Protein AF-A0A2V8UNM6-F1 (afdb_monomer_lite)

Structure (mmCIF, N/CA/C/O backbone):
data_AF-A0A2V8UNM6-F1
#
_entry.id   AF-A0A2V8UNM6-F1
#
loop_
_atom_site.group_PDB
_atom_site.id
_atom_site.type_symbol
_atom_site.label_atom_id
_atom_site.label_alt_id
_atom_site.label_comp_id
_atom_site.label_asym_id
_atom_site.label_entity_id
_atom_site.label_seq_id
_atom_site.pdbx_PDB_ins_code
_atom_site.Cartn_x
_atom_site.Cartn_y
_atom_site.Cartn_z
_atom_site.occupancy
_atom_site.B_iso_or_equiv
_atom_site.auth_seq_id
_atom_site.auth_comp_id
_atom_site.auth_asym_id
_atom_site.auth_atom_id
_atom_site.pdbx_PDB_model_num
ATOM 1 N N . MET A 1 1 ? -14.175 -7.092 8.333 1.00 92.44 1 MET A N 1
ATOM 2 C CA . MET A 1 1 ? -12.843 -6.720 7.833 1.00 92.44 1 MET A CA 1
ATOM 3 C C . MET A 1 1 ? -12.732 -7.105 6.368 1.00 92.44 1 MET A C 1
ATOM 5 O O . MET A 1 1 ? -13.132 -8.215 6.031 1.00 92.44 1 MET A O 1
ATOM 9 N N . LYS A 1 2 ? -12.207 -6.226 5.515 1.00 97.69 2 LYS A N 1
ATOM 10 C CA . LYS A 1 2 ? -12.010 -6.450 4.083 1.00 97.69 2 LYS A CA 1
ATOM 11 C C . LYS A 1 2 ? -10.547 -6.229 3.708 1.00 97.69 2 LYS A C 1
ATOM 13 O O . LYS A 1 2 ? -10.008 -5.141 3.905 1.00 97.69 2 LYS A O 1
ATOM 18 N N . LEU A 1 3 ? -9.932 -7.276 3.166 1.00 97.94 3 LEU A N 1
ATOM 19 C CA . LEU A 1 3 ? -8.577 -7.250 2.628 1.00 97.94 3 LEU A CA 1
ATOM 20 C C . LEU A 1 3 ? -8.666 -7.158 1.106 1.00 97.94 3 LEU A C 1
ATOM 22 O O . LEU A 1 3 ? -9.348 -7.968 0.479 1.00 97.94 3 LEU A O 1
ATOM 26 N N . LEU A 1 4 ? -7.968 -6.195 0.519 1.00 98.38 4 LEU A N 1
ATOM 27 C CA . LEU A 1 4 ? -7.794 -6.086 -0.923 1.00 98.38 4 LEU A CA 1
ATOM 28 C C . LEU A 1 4 ? -6.322 -6.33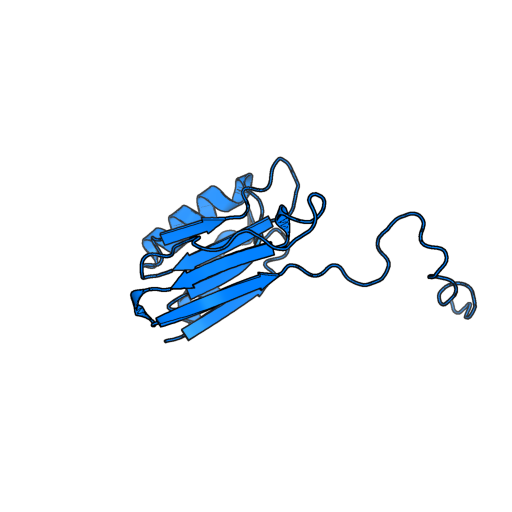9 -1.257 1.00 98.38 4 LEU A C 1
ATOM 30 O O . LEU A 1 4 ? -5.428 -5.876 -0.553 1.00 98.38 4 LEU A O 1
ATOM 34 N N . ALA A 1 5 ? -6.061 -7.067 -2.336 1.00 97.75 5 ALA A N 1
ATOM 35 C CA . ALA A 1 5 ? -4.721 -7.251 -2.874 1.00 97.75 5 ALA A CA 1
ATOM 36 C C . ALA A 1 5 ? -4.747 -6.933 -4.367 1.00 97.75 5 ALA A C 1
ATOM 38 O O . ALA A 1 5 ? -5.581 -7.471 -5.095 1.00 97.75 5 ALA A O 1
ATOM 39 N N . TRP A 1 6 ? -3.858 -6.053 -4.828 1.00 97.00 6 TRP A N 1
ATOM 40 C CA . TRP A 1 6 ? -3.856 -5.620 -6.221 1.00 97.00 6 TRP A CA 1
ATOM 41 C C . TRP A 1 6 ? -2.450 -5.366 -6.758 1.00 97.00 6 TRP A C 1
ATOM 43 O O . TRP A 1 6 ? -1.707 -4.514 -6.274 1.00 97.00 6 TRP A O 1
ATOM 53 N N . ASN A 1 7 ? -2.101 -6.064 -7.835 1.00 95.38 7 ASN A N 1
ATOM 54 C CA . ASN A 1 7 ? -0.990 -5.663 -8.682 1.00 95.38 7 ASN A CA 1
ATOM 55 C C . ASN A 1 7 ? -1.391 -4.460 -9.547 1.00 95.38 7 ASN A C 1
ATOM 57 O O . ASN A 1 7 ? -2.164 -4.595 -10.496 1.00 95.38 7 ASN A O 1
ATOM 61 N N . ILE A 1 8 ? -0.833 -3.289 -9.240 1.00 92.56 8 ILE A N 1
ATOM 62 C CA . ILE A 1 8 ? -1.191 -2.040 -9.921 1.00 92.56 8 ILE A CA 1
ATOM 63 C C . ILE A 1 8 ? -0.386 -1.797 -11.208 1.00 92.56 8 ILE A C 1
ATOM 65 O O . ILE A 1 8 ? -0.620 -0.789 -11.877 1.00 92.56 8 ILE A O 1
ATOM 69 N N . GLN A 1 9 ? 0.536 -2.694 -11.583 1.00 88.44 9 GLN A N 1
ATOM 70 C CA . GLN A 1 9 ? 1.392 -2.595 -12.777 1.00 88.44 9 GLN A CA 1
ATOM 71 C C . GLN A 1 9 ? 2.093 -1.227 -12.876 1.00 88.44 9 GLN A C 1
ATOM 73 O O . GLN A 1 9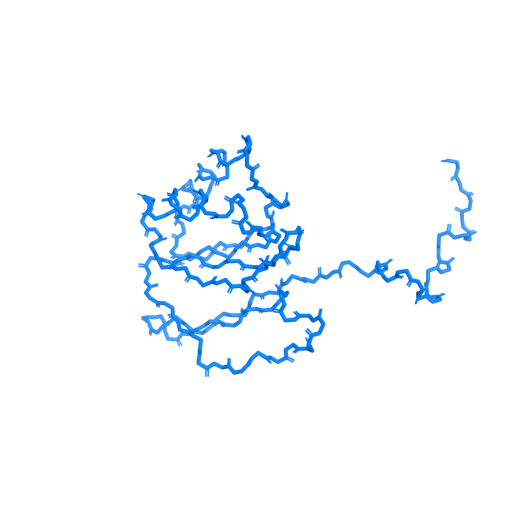 ? 1.842 -0.451 -13.801 1.00 88.44 9 GLN A O 1
ATOM 78 N N . HIS A 1 10 ? 2.891 -0.880 -11.855 1.00 82.12 10 HIS A N 1
ATOM 79 C CA . HIS A 1 10 ? 3.577 0.424 -11.707 1.00 82.12 10 HIS A CA 1
ATOM 80 C C . HIS A 1 10 ? 2.642 1.628 -11.587 1.00 82.12 10 HIS A C 1
ATOM 82 O O . HIS A 1 10 ? 3.092 2.757 -11.775 1.00 82.12 10 HIS A O 1
ATOM 88 N N . GLY A 1 11 ? 1.363 1.369 -11.298 1.00 66.44 11 GLY A N 1
ATOM 89 C CA . GLY A 1 11 ? 0.210 2.262 -11.385 1.00 66.44 11 GLY A CA 1
ATOM 90 C C . GLY A 1 11 ? 0.398 3.659 -10.803 1.00 66.44 11 GLY A C 1
ATOM 91 O O . GLY A 1 11 ? -0.023 3.958 -9.693 1.00 66.44 11 GLY A O 1
ATOM 92 N N . GLY A 1 12 ? 0.983 4.531 -11.613 1.00 69.75 12 GLY A N 1
ATOM 93 C CA . GLY A 1 12 ? 1.368 5.885 -11.267 1.00 69.75 12 GLY A CA 1
ATOM 94 C C . GLY A 1 12 ? 1.097 6.863 -12.402 1.00 69.75 12 GLY A C 1
ATOM 95 O O . GLY A 1 12 ? 0.850 6.459 -13.538 1.00 69.75 12 GLY A O 1
ATOM 96 N N . GLY A 1 13 ? 1.138 8.162 -12.105 1.00 80.00 13 GLY A N 1
ATOM 97 C CA . GLY A 1 13 ? 0.853 9.202 -13.096 1.00 80.00 13 GLY A CA 1
ATOM 98 C C . GLY A 1 13 ? -0.623 9.211 -13.499 1.00 80.00 13 GLY A C 1
ATOM 99 O O . GLY A 1 13 ? -1.494 9.252 -12.635 1.00 80.00 13 GLY A O 1
ATOM 100 N N . ALA A 1 14 ? -0.915 9.138 -14.802 1.00 87.31 14 ALA A N 1
ATOM 101 C CA . ALA A 1 14 ? -2.270 9.313 -15.345 1.00 87.31 14 ALA A CA 1
ATOM 102 C C . ALA A 1 14 ? -3.308 8.293 -14.833 1.00 87.31 14 ALA A C 1
ATOM 104 O O . ALA A 1 14 ? -4.500 8.580 -14.825 1.00 87.31 14 ALA A O 1
ATOM 105 N N . ARG A 1 15 ? -2.873 7.105 -14.388 1.00 90.44 15 ARG A N 1
ATOM 106 C CA . ARG A 1 15 ? -3.762 6.060 -13.849 1.00 90.44 15 ARG A CA 1
ATOM 107 C C . ARG A 1 15 ? -4.106 6.240 -12.370 1.00 90.44 15 ARG A C 1
ATOM 109 O O . ARG A 1 15 ? -4.977 5.525 -11.881 1.00 90.44 15 ARG A O 1
ATOM 116 N N . LEU A 1 16 ? -3.429 7.146 -11.662 1.00 92.00 16 LEU A N 1
ATOM 117 C CA . LEU A 1 16 ? -3.587 7.309 -10.218 1.00 92.00 16 LEU A CA 1
ATOM 118 C C . LEU A 1 16 ? -5.044 7.576 -9.793 1.00 92.00 16 LEU A C 1
ATOM 120 O O . LEU A 1 16 ? -5.500 6.859 -8.904 1.00 92.00 16 LEU A O 1
ATOM 124 N N . PRO A 1 17 ? -5.799 8.509 -10.415 1.00 93.69 17 PRO A N 1
ATOM 125 C CA . PRO A 1 17 ? -7.179 8.777 -10.004 1.00 93.69 17 PRO A CA 1
ATOM 126 C C . PRO A 1 17 ? -8.058 7.525 -10.063 1.00 93.69 17 PRO A C 1
ATOM 128 O O . PRO A 1 17 ? -8.694 7.176 -9.075 1.00 93.69 17 PRO A O 1
ATOM 131 N N . ARG A 1 18 ? -7.981 6.774 -11.170 1.00 94.19 18 ARG A N 1
ATOM 132 C CA . ARG A 1 18 ? -8.725 5.521 -11.336 1.00 94.19 18 ARG A CA 1
ATOM 133 C C . ARG A 1 18 ? -8.331 4.475 -10.295 1.00 94.19 18 ARG A C 1
ATOM 135 O O . ARG A 1 18 ? -9.194 3.799 -9.762 1.00 94.19 18 ARG A O 1
ATOM 142 N N . ILE A 1 19 ? -7.041 4.320 -9.995 1.00 95.00 19 ILE A N 1
ATOM 143 C CA . ILE A 1 19 ? -6.594 3.360 -8.970 1.00 95.00 19 ILE A CA 1
ATOM 144 C C . ILE A 1 19 ? -7.201 3.707 -7.606 1.00 95.00 19 ILE A C 1
ATOM 146 O O . ILE A 1 19 ? -7.686 2.818 -6.913 1.00 95.00 19 ILE A O 1
ATOM 150 N N . VAL A 1 20 ? -7.196 4.989 -7.236 1.00 95.81 20 VAL A N 1
ATOM 151 C CA . VAL A 1 20 ? -7.767 5.465 -5.968 1.00 95.81 20 VAL A CA 1
ATOM 152 C C . VAL A 1 20 ? -9.280 5.256 -5.931 1.00 95.81 20 VAL A C 1
ATOM 154 O O . VAL A 1 20 ? -9.793 4.796 -4.915 1.00 95.81 20 VAL A O 1
ATOM 157 N N . GLU A 1 21 ? -9.987 5.560 -7.020 1.00 96.69 21 GLU A N 1
ATOM 158 C CA . GLU A 1 21 ? -11.434 5.344 -7.138 1.00 96.69 21 GLU A CA 1
ATOM 159 C C . GLU A 1 21 ? -11.809 3.869 -7.010 1.00 96.69 21 GLU A C 1
ATOM 161 O O . GLU A 1 21 ? -12.694 3.538 -6.228 1.00 96.69 21 GLU A O 1
ATOM 166 N N . GLU A 1 22 ? -11.105 2.978 -7.710 1.00 96.94 22 GLU A N 1
ATOM 167 C CA . GLU A 1 22 ? -11.349 1.535 -7.632 1.00 96.94 22 GLU A CA 1
ATOM 168 C C . GLU A 1 22 ? -11.095 1.016 -6.211 1.00 96.94 22 GLU A C 1
ATOM 170 O O . GLU A 1 22 ? -11.943 0.332 -5.644 1.00 96.94 22 GLU A O 1
ATOM 175 N N . ILE A 1 23 ? -9.973 1.394 -5.580 1.00 97.00 23 ILE A N 1
ATOM 176 C CA . ILE A 1 23 ? -9.695 1.020 -4.182 1.00 97.00 23 ILE A CA 1
ATOM 177 C C . ILE A 1 23 ? -10.810 1.530 -3.259 1.00 97.00 23 ILE A C 1
ATOM 179 O O . ILE A 1 23 ? -11.286 0.774 -2.416 1.00 97.00 23 ILE A O 1
ATOM 183 N N . ALA A 1 24 ? -11.256 2.778 -3.423 1.00 96.69 24 ALA A N 1
ATOM 184 C CA . ALA A 1 24 ? -12.326 3.354 -2.611 1.00 96.69 24 ALA A CA 1
ATOM 185 C C . ALA A 1 24 ? -13.678 2.656 -2.834 1.00 96.69 24 ALA A C 1
ATOM 187 O O . ALA A 1 24 ? -14.405 2.437 -1.871 1.00 96.69 24 ALA A O 1
ATOM 188 N N . ALA A 1 25 ? -13.998 2.254 -4.067 1.00 97.62 25 ALA A N 1
ATOM 189 C CA . ALA A 1 25 ? -15.225 1.526 -4.390 1.00 97.62 25 ALA A CA 1
ATOM 190 C C . ALA A 1 25 ? -15.282 0.154 -3.703 1.00 97.62 25 ALA A C 1
ATOM 192 O O . ALA A 1 25 ? -16.347 -0.277 -3.259 1.00 97.62 25 ALA A O 1
ATOM 193 N N . TYR A 1 26 ? -14.134 -0.516 -3.561 1.00 97.88 26 TYR A N 1
ATOM 194 C CA . TYR A 1 26 ? -14.050 -1.735 -2.761 1.00 97.88 26 TYR A CA 1
ATOM 195 C C . TYR A 1 26 ? -14.132 -1.471 -1.262 1.00 97.88 26 TYR A C 1
ATOM 197 O O . TYR A 1 26 ? -14.443 -2.413 -0.547 1.00 97.88 26 TYR A O 1
ATOM 205 N N . ASP A 1 27 ? -13.877 -0.257 -0.772 1.00 97.56 27 ASP A N 1
ATOM 206 C CA . ASP A 1 27 ? -13.885 0.119 0.648 1.00 97.56 27 ASP A CA 1
ATOM 207 C C . ASP A 1 27 ? -13.131 -0.882 1.562 1.00 97.56 27 ASP A C 1
ATOM 209 O O . ASP A 1 27 ? -13.754 -1.565 2.389 1.00 97.56 27 ASP A O 1
ATOM 213 N N . PRO A 1 28 ? -11.811 -1.091 1.363 1.00 98.38 28 PRO A N 1
ATOM 214 C CA . PRO A 1 28 ? -11.031 -2.028 2.159 1.00 98.38 28 PRO A CA 1
ATOM 215 C C . PRO A 1 28 ? -10.641 -1.454 3.525 1.00 98.38 28 PRO A C 1
ATOM 217 O O . PRO A 1 28 ? -10.440 -0.250 3.685 1.00 98.38 28 PRO A O 1
ATOM 220 N N . ASP A 1 29 ? -10.442 -2.348 4.493 1.00 98.25 29 ASP A N 1
ATOM 221 C CA . ASP A 1 29 ? -9.774 -2.015 5.754 1.00 98.25 29 ASP A CA 1
ATOM 222 C C . ASP A 1 29 ? -8.248 -2.058 5.597 1.00 98.25 29 ASP A C 1
ATOM 224 O O . ASP A 1 29 ? -7.532 -1.286 6.234 1.00 98.25 29 ASP A O 1
ATOM 228 N N . VAL A 1 30 ? -7.761 -2.944 4.718 1.00 98.38 30 VAL A N 1
ATOM 229 C CA . VAL A 1 30 ? -6.347 -3.093 4.357 1.00 98.38 30 VAL A CA 1
ATOM 230 C C . VAL A 1 30 ? -6.232 -3.350 2.854 1.00 98.38 30 VAL A C 1
ATOM 232 O O . VAL A 1 30 ? -6.927 -4.213 2.317 1.00 98.38 30 VAL A O 1
ATOM 235 N N . ILE A 1 31 ? -5.331 -2.642 2.176 1.00 98.44 31 ILE A N 1
ATOM 236 C CA . ILE A 1 31 ? -4.982 -2.861 0.766 1.00 98.44 31 ILE A CA 1
ATOM 237 C C . ILE A 1 31 ? -3.488 -3.151 0.642 1.00 98.44 31 ILE A C 1
ATOM 239 O O . ILE A 1 31 ? -2.654 -2.327 1.010 1.00 98.44 31 ILE A O 1
ATOM 243 N N . ALA A 1 32 ? -3.151 -4.298 0.062 1.00 98.06 32 ALA A N 1
ATOM 244 C CA . ALA A 1 32 ? -1.804 -4.647 -0.358 1.00 98.06 32 ALA A CA 1
ATOM 245 C C . ALA A 1 32 ? -1.633 -4.367 -1.857 1.00 98.06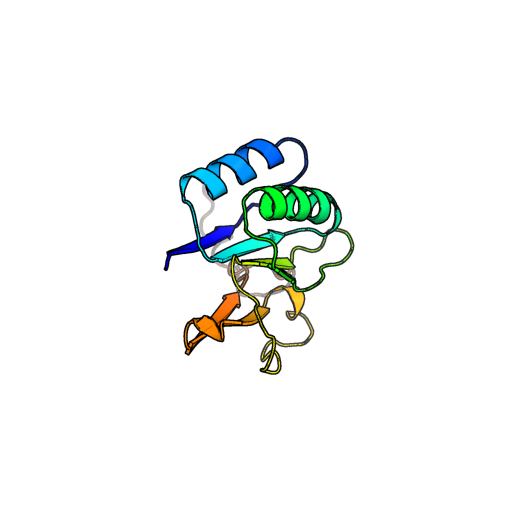 32 ALA A C 1
ATOM 247 O O . ALA A 1 32 ? -2.297 -4.986 -2.689 1.00 98.06 32 ALA A O 1
ATOM 248 N N . VAL A 1 33 ? -0.730 -3.456 -2.218 1.00 96.38 33 VAL A N 1
ATOM 249 C CA . VAL A 1 33 ? -0.373 -3.177 -3.613 1.00 96.38 33 VAL A CA 1
ATOM 250 C C . VAL A 1 33 ? 0.987 -3.766 -3.969 1.00 96.38 33 VAL A C 1
ATOM 252 O O . VAL A 1 33 ? 1.987 -3.521 -3.290 1.00 96.38 33 VAL A O 1
ATOM 255 N N . THR A 1 34 ? 1.039 -4.516 -5.070 1.00 95.75 34 THR A N 1
ATOM 256 C CA . THR A 1 34 ? 2.293 -4.990 -5.672 1.00 95.75 34 THR A CA 1
ATOM 257 C C . THR A 1 34 ? 2.609 -4.212 -6.942 1.00 95.75 34 THR A C 1
ATOM 259 O O . THR A 1 34 ? 1.742 -3.577 -7.542 1.00 95.75 34 THR A O 1
ATOM 262 N N . GLU A 1 35 ? 3.877 -4.253 -7.351 1.00 93.75 35 GLU A N 1
ATOM 263 C CA . GLU A 1 35 ? 4.408 -3.390 -8.411 1.00 93.75 35 GLU A CA 1
ATOM 264 C C . GLU A 1 35 ? 4.298 -1.892 -8.084 1.00 93.75 35 GLU A C 1
ATOM 266 O O . GLU A 1 35 ? 4.152 -1.048 -8.966 1.00 93.75 35 GLU A O 1
ATOM 271 N N . PHE A 1 36 ? 4.423 -1.563 -6.797 1.00 93.00 36 PHE A N 1
ATOM 272 C CA . PHE A 1 36 ? 4.508 -0.203 -6.276 1.00 93.00 36 PHE A CA 1
ATOM 273 C C . PHE A 1 36 ? 5.880 0.417 -6.577 1.00 93.00 36 PHE A C 1
ATOM 275 O O . PHE A 1 36 ? 6.903 -0.266 -6.522 1.00 93.00 36 PHE A O 1
ATOM 282 N N . ARG A 1 37 ? 5.923 1.723 -6.865 1.00 92.00 37 ARG A N 1
ATOM 283 C CA . ARG A 1 37 ? 7.166 2.476 -7.103 1.00 92.00 37 ARG A CA 1
ATOM 284 C C . ARG A 1 37 ? 7.175 3.757 -6.284 1.00 92.00 37 ARG A C 1
ATOM 286 O O . ARG A 1 37 ? 6.172 4.460 -6.263 1.00 92.00 37 ARG A O 1
ATOM 293 N N . THR A 1 38 ? 8.321 4.108 -5.703 1.00 86.31 38 THR A N 1
ATOM 294 C CA . THR A 1 38 ? 8.454 5.249 -4.779 1.00 86.31 38 THR A CA 1
ATOM 295 C C . THR A 1 38 ? 8.013 6.582 -5.380 1.00 86.31 38 THR A C 1
ATOM 297 O O . THR A 1 38 ? 7.267 7.302 -4.729 1.00 86.31 38 THR A O 1
ATOM 300 N N . GLY A 1 39 ? 8.389 6.893 -6.628 1.00 84.25 39 GLY A N 1
ATOM 301 C CA . GLY A 1 39 ? 8.028 8.169 -7.267 1.00 84.25 39 GLY A CA 1
ATOM 302 C C . GLY A 1 39 ? 6.512 8.414 -7.311 1.00 84.25 39 GLY A C 1
ATOM 303 O O . GLY A 1 39 ? 6.019 9.295 -6.611 1.00 84.25 39 GLY A O 1
ATOM 304 N N . PRO A 1 40 ? 5.738 7.621 -8.074 1.00 83.31 40 PRO A N 1
ATOM 305 C CA . PRO A 1 40 ? 4.280 7.745 -8.070 1.00 83.31 40 PRO A CA 1
ATOM 306 C C . PRO A 1 40 ? 3.618 7.355 -6.741 1.00 83.31 40 PRO A C 1
ATOM 308 O O . PRO A 1 40 ? 2.502 7.781 -6.449 1.00 83.31 40 PRO A O 1
ATOM 311 N N . GLY A 1 41 ? 4.305 6.546 -5.936 1.00 85.19 41 GLY A N 1
ATOM 312 C CA . GLY A 1 41 ? 3.822 6.024 -4.668 1.00 85.19 41 GLY A CA 1
ATOM 313 C C . GLY A 1 41 ? 3.564 7.083 -3.602 1.00 85.19 41 GLY A C 1
ATOM 314 O O . GLY A 1 41 ? 2.674 6.891 -2.780 1.00 85.19 41 GLY A O 1
ATOM 315 N N . VAL A 1 42 ? 4.272 8.218 -3.646 1.00 89.94 42 VAL A N 1
ATOM 316 C CA . VAL A 1 42 ? 4.010 9.357 -2.748 1.00 89.94 42 VAL A CA 1
ATOM 317 C C . VAL A 1 42 ? 2.595 9.901 -2.957 1.00 89.94 42 VAL A C 1
ATOM 319 O O . VAL A 1 42 ? 1.849 10.068 -1.994 1.00 89.94 42 VAL A O 1
ATOM 322 N N . ALA A 1 43 ? 2.200 10.124 -4.213 1.00 92.75 43 ALA A N 1
ATOM 323 C CA . ALA A 1 43 ? 0.875 10.642 -4.541 1.00 92.75 43 ALA A CA 1
ATOM 324 C C . ALA A 1 43 ? -0.232 9.620 -4.229 1.00 92.75 43 ALA A C 1
ATOM 326 O O . ALA A 1 43 ? -1.284 9.993 -3.717 1.00 92.75 43 ALA A O 1
ATOM 327 N N . LEU A 1 44 ? 0.029 8.327 -4.462 1.00 94.12 44 LEU A N 1
ATOM 328 C CA . LEU A 1 44 ? -0.875 7.254 -4.040 1.00 94.12 44 LEU A CA 1
ATOM 329 C C . LEU A 1 44 ? -1.060 7.228 -2.520 1.00 94.12 44 LEU A C 1
ATOM 331 O O . LEU A 1 44 ? -2.191 7.149 -2.052 1.00 94.12 44 LEU A O 1
ATOM 335 N N . GLY A 1 45 ? 0.024 7.336 -1.749 1.00 95.12 45 GLY A N 1
ATOM 336 C CA . GLY A 1 45 ? -0.052 7.348 -0.291 1.00 95.12 45 GLY A CA 1
ATOM 337 C C . GLY A 1 45 ? -0.817 8.550 0.259 1.00 95.12 45 GLY A C 1
ATOM 338 O O . GLY A 1 45 ? -1.636 8.382 1.159 1.00 95.12 45 GLY A O 1
ATOM 339 N N . ALA A 1 46 ? -0.616 9.740 -0.315 1.00 95.69 46 ALA A N 1
ATOM 340 C CA . ALA A 1 46 ? -1.393 10.926 0.044 1.00 95.69 46 ALA A CA 1
ATOM 341 C C . ALA A 1 46 ? -2.893 10.725 -0.233 1.00 95.69 46 ALA A C 1
ATOM 343 O O . ALA A 1 46 ? -3.715 10.926 0.660 1.00 95.69 46 ALA A O 1
ATOM 344 N N . ALA A 1 47 ? -3.242 10.236 -1.425 1.00 96.00 47 ALA A N 1
ATOM 345 C CA . ALA A 1 47 ? -4.632 9.998 -1.799 1.00 96.00 47 ALA A CA 1
ATOM 346 C C . ALA A 1 47 ? -5.303 8.919 -0.930 1.00 96.00 47 ALA A C 1
ATOM 348 O O . ALA A 1 47 ? -6.435 9.095 -0.493 1.00 96.00 47 ALA A O 1
ATOM 349 N N . LEU A 1 48 ? -4.621 7.809 -0.628 1.00 97.19 48 LEU A N 1
ATOM 350 C CA . LEU A 1 48 ? -5.184 6.758 0.229 1.00 97.19 48 LEU A CA 1
ATOM 351 C C . LEU A 1 48 ? -5.329 7.207 1.688 1.00 97.19 48 LEU A C 1
ATOM 353 O O . LEU A 1 48 ? -6.305 6.838 2.343 1.00 97.19 48 LEU A O 1
ATOM 357 N N . LYS A 1 49 ? -4.432 8.069 2.179 1.00 97.81 49 LYS A N 1
ATOM 358 C CA . LYS A 1 49 ? -4.583 8.709 3.490 1.00 97.81 49 LYS A CA 1
ATOM 359 C C . LYS A 1 49 ? -5.864 9.544 3.564 1.00 97.81 49 LYS A C 1
ATOM 361 O O . LYS A 1 49 ? -6.599 9.424 4.541 1.00 97.81 49 LYS A O 1
ATOM 366 N N . GLU A 1 50 ? -6.167 10.331 2.532 1.00 97.44 50 GLU A N 1
ATOM 367 C CA . GLU A 1 50 ? -7.423 11.097 2.435 1.00 97.44 50 GLU A CA 1
ATOM 368 C C . GLU A 1 50 ? -8.666 10.195 2.364 1.00 97.44 50 GLU A C 1
ATOM 370 O O . GLU A 1 50 ? -9.745 10.586 2.803 1.00 97.44 50 GLU A O 1
ATOM 375 N N . ARG A 1 51 ? -8.517 8.961 1.866 1.00 96.81 51 ARG A N 1
ATOM 376 C CA . ARG A 1 51 ? -9.574 7.934 1.831 1.00 96.81 51 ARG A CA 1
ATOM 377 C C . ARG A 1 51 ? -9.665 7.084 3.104 1.00 96.81 51 ARG A C 1
ATOM 379 O O . ARG A 1 51 ? -10.363 6.076 3.109 1.00 96.81 51 ARG A O 1
ATOM 386 N N . GLY A 1 52 ? -8.990 7.478 4.185 1.00 97.81 52 GLY A N 1
ATOM 387 C CA . GLY A 1 52 ? -9.091 6.803 5.481 1.00 97.81 52 GLY A CA 1
ATOM 388 C C . GLY A 1 52 ? -8.149 5.612 5.665 1.00 97.81 52 GLY A C 1
ATOM 389 O O . GLY A 1 52 ? -8.331 4.847 6.605 1.00 97.81 52 GLY A O 1
ATOM 390 N N . LEU A 1 53 ? -7.118 5.468 4.826 1.00 98.38 53 LEU A N 1
ATOM 391 C CA . LEU A 1 53 ? -6.064 4.453 4.957 1.00 98.38 53 LEU A CA 1
ATOM 392 C C . LEU A 1 53 ? -4.714 5.117 5.313 1.00 98.38 53 LEU A C 1
ATOM 394 O O . LEU A 1 53 ? -3.807 5.158 4.479 1.00 98.38 53 LEU A O 1
ATOM 398 N N . PRO A 1 54 ? -4.562 5.707 6.517 1.00 97.94 54 PRO A N 1
ATOM 399 C CA . PRO A 1 54 ? -3.418 6.560 6.840 1.00 97.94 54 PRO A CA 1
ATOM 400 C C . PRO A 1 54 ? -2.132 5.790 7.166 1.00 97.94 54 PRO A C 1
ATOM 402 O O . PRO A 1 54 ? -1.052 6.379 7.115 1.00 97.94 54 PRO A O 1
ATOM 405 N N . ASN A 1 55 ? -2.229 4.511 7.533 1.00 98.19 55 ASN A N 1
ATOM 406 C CA . ASN A 1 55 ? -1.078 3.707 7.935 1.00 98.19 55 ASN A CA 1
ATOM 407 C C . ASN A 1 55 ? -0.475 3.047 6.702 1.00 98.19 55 ASN A C 1
ATOM 409 O O . ASN A 1 55 ? -1.210 2.417 5.946 1.00 98.19 55 ASN A O 1
ATOM 413 N N . VAL A 1 56 ? 0.842 3.149 6.518 1.00 96.94 56 VAL A N 1
ATOM 414 C CA . VAL A 1 56 ? 1.540 2.573 5.364 1.00 96.94 56 VAL A CA 1
ATOM 415 C C . VAL A 1 56 ? 2.792 1.819 5.788 1.00 96.94 56 VAL A C 1
ATOM 417 O O . VAL A 1 56 ? 3.578 2.300 6.597 1.00 96.94 56 VAL A O 1
ATOM 420 N N . GLU A 1 57 ? 2.995 0.656 5.181 1.00 96.62 57 GLU A N 1
ATOM 421 C CA . GLU A 1 57 ? 4.224 -0.127 5.253 1.00 96.62 57 GLU A CA 1
ATOM 422 C C . GLU A 1 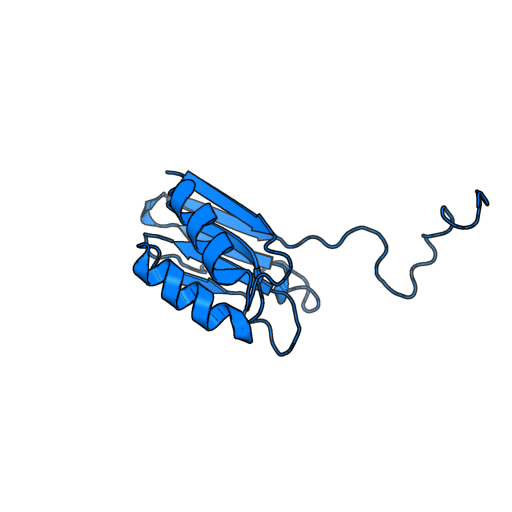57 ? 4.693 -0.451 3.834 1.00 96.62 57 GLU A C 1
ATOM 424 O O . GLU A 1 57 ? 3.897 -0.882 3.007 1.00 96.62 57 GLU A O 1
ATOM 429 N N . THR A 1 58 ? 5.971 -0.246 3.508 1.00 94.94 58 THR A N 1
ATOM 430 C CA . THR A 1 58 ? 6.497 -0.510 2.156 1.00 94.94 58 THR A CA 1
ATOM 431 C C . THR A 1 58 ? 7.870 -1.167 2.164 1.00 94.94 58 THR A C 1
ATOM 433 O O . THR A 1 58 ? 8.689 -0.922 3.042 1.00 94.94 58 THR A O 1
ATOM 436 N N . THR A 1 59 ? 8.183 -1.982 1.161 1.00 94.19 59 THR A N 1
ATOM 437 C CA . THR A 1 59 ? 9.536 -2.538 0.992 1.00 94.19 59 THR A CA 1
ATOM 438 C C . THR A 1 59 ? 10.587 -1.504 0.567 1.00 94.19 59 THR A C 1
ATOM 440 O O . THR A 1 59 ? 11.735 -1.870 0.337 1.00 94.19 59 THR A O 1
ATOM 443 N N . HIS A 1 60 ? 10.215 -0.220 0.481 1.00 91.12 60 HIS A N 1
ATOM 444 C CA . HIS A 1 60 ? 11.082 0.908 0.127 1.00 91.12 60 HIS A CA 1
ATOM 445 C C . HIS A 1 60 ? 11.873 0.680 -1.179 1.00 91.12 60 HIS A C 1
ATOM 447 O O . HIS A 1 60 ? 13.102 0.784 -1.184 1.00 91.12 60 HIS A O 1
ATOM 453 N N . PRO A 1 61 ? 11.201 0.369 -2.308 1.00 90.25 61 PRO A N 1
ATOM 454 C CA . PRO A 1 61 ? 11.895 0.153 -3.574 1.00 90.25 61 PRO A CA 1
ATOM 455 C C . PRO A 1 61 ? 12.628 1.424 -4.030 1.00 90.25 61 PRO A C 1
ATOM 457 O O . PRO A 1 61 ? 12.138 2.543 -3.862 1.00 90.25 61 PRO A O 1
ATOM 460 N N . THR A 1 62 ? 13.790 1.269 -4.664 1.00 88.31 62 THR A N 1
ATOM 461 C CA . THR A 1 62 ? 14.592 2.406 -5.146 1.00 88.31 62 THR A CA 1
ATOM 462 C C . THR A 1 62 ? 14.551 2.532 -6.669 1.00 88.31 62 THR A C 1
ATOM 464 O O . THR A 1 62 ? 14.368 1.556 -7.400 1.00 88.31 62 THR A O 1
ATOM 467 N N . GLY A 1 63 ? 14.703 3.757 -7.183 1.00 86.19 63 GLY A N 1
ATOM 468 C CA . GLY A 1 63 ? 14.723 4.024 -8.623 1.00 86.19 63 GLY A CA 1
ATOM 469 C C . GLY A 1 63 ? 13.470 3.515 -9.349 1.00 86.19 63 GLY A C 1
ATOM 470 O O . GLY A 1 63 ? 12.352 3.931 -9.048 1.00 86.19 63 GLY A O 1
ATOM 471 N N . LYS A 1 64 ? 13.664 2.621 -10.328 1.00 85.31 64 LYS A N 1
ATOM 472 C CA . LYS A 1 64 ? 12.587 1.992 -11.120 1.00 85.31 64 LYS A CA 1
ATOM 473 C C . LYS A 1 64 ? 12.171 0.608 -10.600 1.00 85.31 64 LYS A C 1
ATOM 475 O O . LYS A 1 64 ? 11.412 -0.082 -11.280 1.00 85.31 64 LYS A O 1
ATOM 480 N N . GLN A 1 65 ? 12.683 0.179 -9.445 1.00 88.94 65 GLN A N 1
ATOM 481 C CA . GLN A 1 65 ? 12.335 -1.118 -8.873 1.00 88.94 65 GLN A CA 1
ATOM 482 C C . GLN A 1 65 ? 10.861 -1.168 -8.480 1.00 88.94 65 GLN A C 1
ATOM 484 O O . GLN A 1 65 ? 10.279 -0.183 -8.029 1.00 88.94 65 GLN A O 1
ATOM 489 N N . ASN A 1 66 ? 10.287 -2.354 -8.627 1.00 92.50 66 ASN A N 1
ATOM 490 C CA . ASN A 1 66 ? 8.960 -2.665 -8.134 1.00 92.50 66 ASN A CA 1
ATOM 491 C C . ASN A 1 66 ? 9.077 -3.188 -6.710 1.00 92.50 66 ASN A C 1
ATOM 493 O O . ASN A 1 66 ? 9.852 -4.110 -6.453 1.00 92.50 66 ASN A O 1
ATOM 497 N N . GLY A 1 67 ? 8.281 -2.618 -5.820 1.00 94.75 67 GLY A N 1
ATOM 498 C CA . GLY A 1 67 ? 8.134 -3.081 -4.455 1.00 94.75 67 GLY A CA 1
ATOM 499 C C . GLY A 1 67 ? 6.684 -3.361 -4.103 1.00 94.75 67 GLY A C 1
ATOM 500 O O . GLY A 1 67 ? 5.812 -3.522 -4.967 1.00 94.75 67 GLY A O 1
ATOM 501 N N . ILE A 1 68 ? 6.458 -3.400 -2.800 1.00 96.44 68 ILE A N 1
ATOM 502 C CA . ILE A 1 68 ? 5.166 -3.638 -2.177 1.00 96.44 68 ILE A CA 1
ATOM 503 C C . ILE A 1 68 ? 4.872 -2.451 -1.268 1.00 96.44 68 ILE A C 1
ATOM 505 O O . ILE A 1 68 ? 5.782 -1.911 -0.630 1.00 96.44 68 ILE A O 1
ATOM 509 N N . ALA A 1 69 ? 3.611 -2.049 -1.210 1.00 96.94 69 ALA A N 1
ATOM 510 C CA . ALA A 1 69 ? 3.105 -1.208 -0.139 1.00 96.94 69 ALA A CA 1
ATOM 511 C C . ALA A 1 69 ? 1.807 -1.806 0.403 1.00 96.94 69 ALA A C 1
ATOM 513 O O . ALA A 1 69 ? 1.005 -2.344 -0.356 1.00 96.94 69 ALA A O 1
ATOM 514 N N . VAL A 1 70 ? 1.603 -1.721 1.708 1.00 98.12 70 VAL A N 1
ATOM 515 C CA . VAL A 1 70 ? 0.338 -2.042 2.358 1.00 98.12 70 VAL A CA 1
ATOM 516 C C . VAL A 1 70 ? -0.172 -0.781 3.023 1.00 98.12 70 VAL A C 1
ATOM 518 O O . VAL A 1 70 ? 0.593 -0.113 3.715 1.00 98.12 70 VAL A O 1
ATOM 521 N N . PHE A 1 71 ? -1.442 -0.460 2.798 1.00 98.31 71 PHE A N 1
ATOM 522 C CA . PHE A 1 71 ? -2.139 0.637 3.457 1.00 98.31 71 PHE A CA 1
ATOM 523 C C . PHE A 1 71 ? -3.261 0.085 4.328 1.00 98.31 71 PHE A C 1
ATOM 525 O O . PHE A 1 71 ? -3.919 -0.880 3.938 1.00 98.31 71 PHE A O 1
ATOM 532 N N . SER A 1 72 ? -3.489 0.691 5.488 1.00 98.44 72 SER A N 1
ATOM 533 C CA . SER A 1 72 ? -4.467 0.207 6.465 1.00 98.44 72 SER A CA 1
ATOM 534 C C . SER A 1 72 ? -5.153 1.344 7.216 1.00 98.44 72 SER A C 1
ATOM 536 O O . SER A 1 72 ? -4.549 2.390 7.491 1.00 98.44 72 SER A O 1
ATOM 538 N N . ARG A 1 73 ? -6.414 1.110 7.595 1.00 98.44 73 ARG A N 1
ATOM 539 C CA . ARG A 1 73 ? -7.179 1.970 8.512 1.00 98.44 73 ARG A CA 1
ATOM 540 C C . ARG A 1 73 ? -6.577 1.970 9.917 1.00 98.44 73 ARG A C 1
ATOM 542 O O . ARG A 1 73 ? -6.557 3.003 10.578 1.00 98.44 73 ARG A O 1
ATOM 549 N N . THR A 1 74 ? -6.035 0.829 10.336 1.00 98.12 74 THR A N 1
ATOM 550 C CA . THR A 1 74 ? -5.479 0.587 11.673 1.00 98.12 74 THR A CA 1
ATOM 551 C C . THR A 1 74 ? -3.951 0.435 11.620 1.00 98.12 74 THR A C 1
ATOM 553 O O . THR A 1 74 ? -3.409 0.070 10.566 1.00 98.12 74 THR A O 1
ATOM 556 N N . PRO A 1 75 ? -3.214 0.730 12.708 1.00 97.88 75 PRO A N 1
ATOM 557 C CA . PRO A 1 75 ? -1.760 0.604 12.734 1.00 97.88 75 PRO A CA 1
ATOM 558 C C . PRO A 1 75 ? -1.272 -0.815 12.419 1.00 97.88 75 PRO A C 1
ATOM 560 O O . PRO A 1 75 ? -1.823 -1.807 12.894 1.00 97.88 75 PRO A O 1
ATOM 563 N N . MET A 1 76 ? -0.181 -0.898 11.660 1.00 97.62 76 MET A N 1
ATOM 564 C CA . MET A 1 76 ? 0.493 -2.146 11.291 1.00 97.62 76 MET A CA 1
ATOM 565 C C . MET A 1 76 ? 1.848 -2.233 11.997 1.00 97.62 76 MET A C 1
ATOM 567 O O . MET A 1 76 ? 2.402 -1.216 12.419 1.00 97.62 76 MET A O 1
ATOM 571 N N . ARG A 1 77 ? 2.394 -3.444 12.146 1.00 96.00 77 ARG A N 1
ATOM 572 C CA . ARG A 1 77 ? 3.732 -3.657 12.722 1.00 96.00 77 ARG A CA 1
ATOM 573 C C . ARG A 1 77 ? 4.536 -4.649 11.900 1.00 96.00 77 ARG A C 1
ATOM 575 O O . ARG A 1 77 ? 3.989 -5.621 11.403 1.00 96.00 77 ARG A O 1
ATOM 582 N N . ARG A 1 78 ? 5.854 -4.466 11.842 1.00 93.69 78 ARG A N 1
ATOM 583 C CA . ARG A 1 78 ? 6.786 -5.489 11.351 1.00 93.69 78 ARG A CA 1
ATOM 584 C C . ARG A 1 78 ? 7.487 -6.152 12.520 1.00 93.69 78 ARG A C 1
ATOM 586 O O . ARG A 1 78 ? 8.529 -5.675 12.958 1.00 93.69 78 ARG A O 1
ATOM 593 N N . THR A 1 79 ? 6.905 -7.216 13.064 1.00 88.81 79 THR A N 1
ATOM 594 C CA . THR A 1 79 ? 7.524 -7.905 14.210 1.00 88.81 79 THR A CA 1
ATOM 595 C C . THR A 1 79 ? 8.413 -9.075 13.802 1.00 88.81 79 THR A C 1
ATOM 597 O O . THR A 1 79 ? 9.203 -9.556 14.613 1.00 88.81 79 THR A O 1
ATOM 600 N N . ARG A 1 80 ? 8.319 -9.526 12.546 1.00 85.75 80 ARG A N 1
ATOM 601 C CA . ARG A 1 80 ? 9.011 -10.719 12.052 1.00 85.75 80 ARG A CA 1
ATOM 602 C C . ARG A 1 80 ? 10.158 -10.341 11.115 1.00 85.75 80 ARG A C 1
ATOM 604 O O . ARG A 1 80 ? 9.987 -9.448 10.282 1.00 85.75 80 ARG A O 1
ATOM 611 N N . PRO A 1 81 ? 11.312 -11.021 11.208 1.00 85.62 81 PRO A N 1
ATOM 612 C CA . PRO A 1 81 ? 12.338 -10.939 10.179 1.00 85.62 81 PRO A CA 1
ATOM 613 C C . PRO A 1 81 ? 11.775 -11.399 8.832 1.00 85.62 81 PRO A C 1
ATOM 615 O O . PRO A 1 81 ? 11.046 -12.388 8.772 1.00 85.62 81 PRO A O 1
ATOM 618 N N . CYS A 1 82 ? 12.136 -10.706 7.752 1.00 85.94 82 CYS A N 1
ATOM 619 C CA . CYS A 1 82 ? 11.758 -11.132 6.409 1.00 85.94 82 CYS A CA 1
ATOM 620 C C . CYS A 1 82 ? 12.496 -12.439 6.056 1.00 85.94 82 CYS A C 1
ATOM 622 O O . CYS A 1 82 ? 13.727 -12.458 6.112 1.00 85.94 82 CYS A O 1
ATOM 624 N N . PRO A 1 83 ? 11.788 -13.516 5.671 1.00 86.31 83 PRO A N 1
ATOM 625 C CA . PRO A 1 83 ? 12.412 -14.789 5.312 1.00 86.31 83 PRO A CA 1
ATOM 626 C C . PRO A 1 83 ? 12.983 -14.799 3.884 1.00 86.31 83 PRO A C 1
ATOM 628 O O . PRO A 1 83 ? 13.587 -15.789 3.473 1.00 86.31 83 PRO A O 1
ATOM 631 N N . ALA A 1 84 ? 12.767 -13.738 3.098 1.00 86.75 84 ALA A N 1
ATOM 632 C CA . ALA A 1 84 ? 13.195 -13.696 1.708 1.00 86.75 84 ALA A CA 1
ATOM 633 C C . ALA A 1 84 ? 14.727 -13.585 1.579 1.00 86.75 84 ALA A C 1
ATOM 635 O O . ALA A 1 84 ? 15.367 -12.876 2.362 1.00 86.75 84 ALA A O 1
ATOM 636 N N . PRO A 1 85 ? 15.326 -14.211 0.549 1.00 86.62 85 PRO A N 1
ATOM 637 C CA . PRO A 1 85 ? 16.720 -13.972 0.192 1.00 86.62 85 PRO A CA 1
ATOM 638 C C . PRO A 1 85 ? 16.995 -12.487 -0.083 1.00 86.62 85 PRO A C 1
ATOM 640 O O . PRO A 1 85 ? 16.099 -11.739 -0.486 1.00 86.62 85 PRO A O 1
ATOM 643 N N . SER A 1 86 ? 18.253 -12.064 0.074 1.00 85.31 86 SER A N 1
ATOM 644 C CA . SER A 1 86 ? 18.666 -10.659 -0.070 1.00 85.31 86 SER A CA 1
ATOM 645 C C . SER A 1 86 ? 18.293 -10.039 -1.424 1.00 85.31 86 SER A C 1
ATOM 647 O O . SER A 1 86 ? 17.920 -8.868 -1.483 1.00 85.31 86 SER A O 1
ATOM 649 N N . ASP A 1 87 ? 18.323 -10.824 -2.505 1.00 84.38 87 ASP A N 1
ATOM 650 C CA . ASP A 1 87 ? 17.956 -10.393 -3.862 1.00 84.38 87 ASP A CA 1
ATOM 651 C C . ASP A 1 87 ? 16.438 -10.211 -4.078 1.00 84.38 87 ASP A C 1
ATOM 653 O O . ASP A 1 87 ? 16.004 -9.694 -5.111 1.00 84.38 87 ASP A O 1
ATOM 657 N N . SER A 1 88 ? 15.630 -10.622 -3.101 1.00 87.69 88 SER A N 1
ATOM 658 C CA . SER A 1 88 ? 14.172 -10.702 -3.182 1.00 87.69 88 SER A CA 1
ATOM 659 C C . SER A 1 88 ? 13.461 -9.931 -2.067 1.00 87.69 88 SER A C 1
ATOM 661 O O . SER A 1 88 ? 12.232 -9.924 -2.031 1.00 87.69 88 SER A O 1
ATOM 663 N N . LEU A 1 89 ? 14.199 -9.208 -1.215 1.00 90.25 89 LEU A N 1
ATOM 664 C CA . LEU A 1 89 ? 13.646 -8.425 -0.099 1.00 90.25 89 LEU A CA 1
ATOM 665 C C . LEU A 1 89 ? 12.568 -7.427 -0.542 1.00 90.25 89 LEU A C 1
ATOM 667 O O . LEU A 1 89 ? 11.559 -7.256 0.133 1.00 90.25 89 LEU A O 1
ATOM 671 N N . VAL A 1 90 ? 12.724 -6.805 -1.715 1.00 92.94 90 VAL A N 1
ATOM 672 C CA . VAL A 1 90 ? 11.728 -5.848 -2.234 1.00 92.94 90 VAL A CA 1
ATOM 673 C C . VAL A 1 90 ? 10.391 -6.497 -2.616 1.00 92.94 90 VAL A C 1
ATOM 675 O O . VAL A 1 90 ? 9.396 -5.788 -2.778 1.00 92.94 90 VAL A O 1
ATOM 678 N N . ARG A 1 91 ? 10.359 -7.830 -2.751 1.00 93.69 91 ARG A N 1
ATOM 679 C CA . ARG A 1 91 ? 9.212 -8.642 -3.187 1.00 93.69 91 ARG A CA 1
ATOM 680 C C . ARG A 1 91 ? 8.509 -9.370 -2.041 1.00 93.69 91 ARG A C 1
ATOM 682 O O . ARG A 1 91 ? 7.606 -10.154 -2.322 1.00 93.69 91 ARG A O 1
ATOM 689 N N . TRP A 1 92 ? 8.908 -9.133 -0.795 1.00 95.69 92 TRP A N 1
ATOM 690 C CA . TRP A 1 92 ? 8.318 -9.772 0.375 1.00 95.69 92 TRP A CA 1
ATOM 691 C C . TRP A 1 92 ? 8.062 -8.747 1.474 1.00 95.69 92 TRP A C 1
ATOM 693 O O . TRP A 1 92 ? 8.955 -7.988 1.847 1.00 95.69 92 TRP A O 1
ATOM 703 N N . LEU A 1 93 ? 6.849 -8.739 2.016 1.00 95.69 93 LEU A N 1
ATOM 704 C CA . LEU A 1 93 ? 6.479 -7.883 3.133 1.00 95.69 93 LEU A CA 1
ATOM 705 C C . LEU A 1 93 ? 5.547 -8.627 4.086 1.00 95.69 93 LEU A C 1
ATOM 707 O O . LEU A 1 93 ? 4.384 -8.846 3.758 1.00 95.69 93 LEU A O 1
ATOM 711 N N . ASP A 1 94 ? 6.060 -8.969 5.267 1.00 95.94 94 ASP A N 1
ATOM 712 C CA . ASP A 1 94 ? 5.243 -9.452 6.379 1.00 95.94 94 ASP A CA 1
ATOM 713 C C . ASP A 1 94 ? 4.861 -8.285 7.281 1.00 95.94 94 ASP A C 1
ATOM 715 O O . ASP A 1 94 ? 5.712 -7.479 7.671 1.00 95.94 94 ASP A O 1
ATOM 719 N N . ILE A 1 95 ? 3.583 -8.221 7.635 1.00 96.44 95 ILE A N 1
ATOM 720 C CA . ILE A 1 95 ? 3.062 -7.274 8.614 1.00 96.44 95 ILE A CA 1
ATOM 721 C C . ILE A 1 95 ? 2.106 -7.980 9.570 1.00 96.44 95 ILE A C 1
ATOM 723 O O . ILE A 1 95 ? 1.352 -8.873 9.189 1.00 96.44 95 ILE A O 1
ATOM 727 N N . ASP A 1 96 ? 2.097 -7.538 10.814 1.00 97.38 96 ASP A N 1
ATOM 728 C CA . ASP A 1 96 ? 1.086 -7.883 11.795 1.00 97.38 96 ASP A CA 1
ATOM 729 C C . ASP A 1 96 ? 0.030 -6.778 11.852 1.00 97.38 96 ASP A C 1
ATOM 731 O O . ASP A 1 96 ? 0.339 -5.588 11.716 1.00 97.38 96 ASP A O 1
ATOM 735 N N . LEU A 1 97 ? -1.213 -7.193 12.082 1.00 96.94 97 LEU A N 1
ATOM 736 C CA . LEU A 1 97 ? -2.392 -6.355 12.259 1.00 96.94 97 LEU A CA 1
ATOM 737 C C . LEU A 1 97 ? -2.891 -6.541 13.703 1.00 96.94 97 LEU A C 1
ATOM 739 O O . LEU A 1 97 ? -3.769 -7.375 13.943 1.00 96.94 97 LEU A O 1
ATOM 743 N N . PRO A 1 98 ? -2.325 -5.818 14.692 1.00 96.62 98 PRO A N 1
ATOM 744 C CA . PRO A 1 98 ? -2.538 -6.115 16.109 1.00 96.62 98 PRO A CA 1
ATOM 745 C C . PRO A 1 98 ? -4.002 -6.032 16.539 1.00 96.62 98 PRO A C 1
ATOM 747 O O . PRO A 1 98 ? -4.457 -6.885 17.293 1.00 96.62 98 PRO A O 1
ATOM 750 N N . GLU A 1 99 ? -4.753 -5.060 16.014 1.00 95.94 99 GLU A N 1
ATOM 751 C CA . GLU A 1 99 ? -6.189 -4.907 16.299 1.00 95.94 99 GLU A CA 1
ATOM 752 C C . GLU A 1 99 ? -7.029 -6.098 15.819 1.00 95.94 99 GLU A C 1
ATOM 754 O O . GLU A 1 99 ? -8.130 -6.325 16.314 1.00 95.94 99 GLU A O 1
ATOM 759 N N . HIS A 1 100 ? -6.510 -6.875 14.868 1.00 94.44 100 HIS A N 1
ATOM 760 C CA . HIS A 1 100 ? -7.213 -7.996 14.254 1.00 94.44 100 HIS A CA 1
ATOM 761 C C . HIS A 1 100 ? -6.667 -9.365 14.687 1.00 94.44 100 HIS A C 1
ATOM 763 O O . HIS A 1 100 ? -7.274 -10.385 14.371 1.00 94.44 100 HIS A O 1
ATOM 769 N N . GLY A 1 101 ? -5.552 -9.411 15.424 1.00 95.19 101 GLY A N 1
ATOM 770 C CA . GLY A 1 101 ? -5.001 -10.646 15.994 1.00 95.19 101 GLY A CA 1
ATOM 771 C C . GLY A 1 101 ? -4.339 -11.598 14.990 1.00 95.19 101 GLY A C 1
ATOM 772 O O . GLY A 1 101 ? -4.084 -12.751 15.331 1.00 95.19 101 GLY A O 1
ATOM 773 N N . PHE A 1 102 ? -4.043 -11.146 13.767 1.00 95.12 102 PHE A N 1
ATOM 774 C CA . PHE A 1 102 ? -3.334 -11.937 12.754 1.00 95.12 102 PHE A CA 1
ATOM 775 C C . PHE A 1 102 ? -2.296 -11.103 11.993 1.00 95.12 102 PHE A C 1
ATOM 777 O O . PHE A 1 102 ? -2.253 -9.879 12.103 1.00 95.12 102 PHE A O 1
ATOM 784 N N . GLY A 1 103 ? -1.440 -11.775 11.222 1.00 94.75 103 GLY A N 1
ATOM 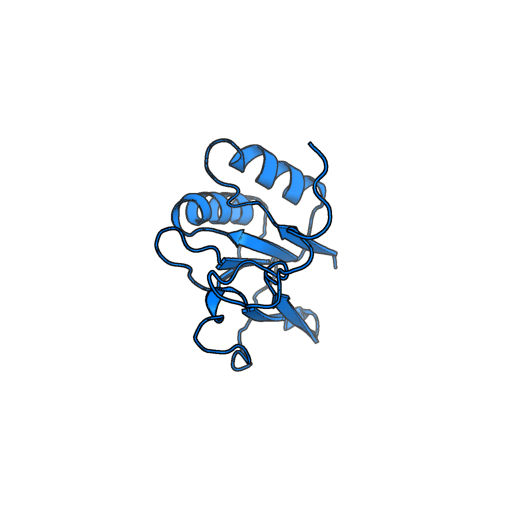785 C CA . GLY A 1 103 ? -0.504 -11.133 10.298 1.00 94.75 103 GLY A CA 1
ATOM 786 C C . GLY A 1 103 ? -0.757 -11.555 8.856 1.00 94.75 103 GLY A C 1
ATOM 787 O O . GLY A 1 103 ? -1.362 -12.599 8.609 1.00 94.75 103 GLY A O 1
ATOM 788 N N . ILE A 1 104 ? -0.291 -10.744 7.912 1.00 95.44 104 ILE A N 1
ATOM 789 C CA . ILE A 1 104 ? -0.344 -11.029 6.479 1.00 95.44 104 ILE A CA 1
ATOM 790 C C . ILE A 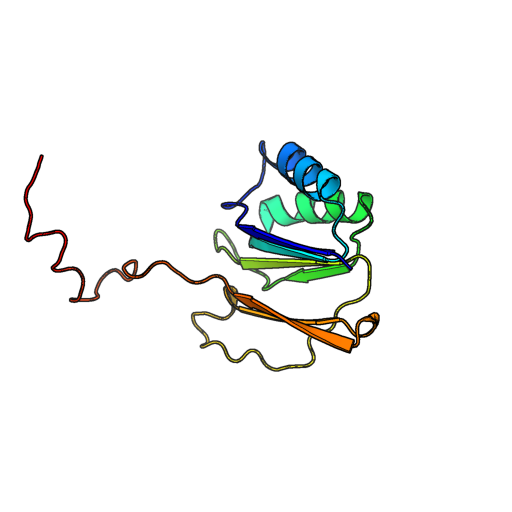1 104 ? 1.060 -10.981 5.882 1.00 95.44 104 ILE A C 1
ATOM 792 O O . ILE A 1 104 ? 1.855 -10.099 6.207 1.00 95.44 104 ILE A O 1
ATOM 796 N N . GLY A 1 105 ? 1.336 -11.931 4.992 1.00 95.69 105 GLY A N 1
ATOM 797 C CA . GLY A 1 105 ? 2.511 -11.927 4.130 1.00 95.69 105 GLY A CA 1
ATOM 798 C C . GLY A 1 105 ? 2.103 -11.538 2.717 1.00 95.69 105 GLY A C 1
ATOM 799 O O . GLY A 1 105 ? 1.231 -12.170 2.119 1.00 95.69 105 GLY A O 1
ATOM 800 N N . VAL A 1 106 ? 2.720 -10.489 2.182 1.00 96.31 106 VAL A N 1
ATOM 801 C CA . VAL A 1 106 ? 2.491 -10.010 0.818 1.00 96.31 106 VAL A CA 1
ATOM 802 C C . VAL A 1 106 ? 3.715 -10.327 -0.023 1.00 96.31 106 VAL A C 1
ATOM 804 O O . VAL A 1 106 ? 4.831 -9.913 0.296 1.00 96.31 106 VAL A O 1
ATOM 807 N N . LEU A 1 107 ? 3.499 -11.067 -1.109 1.00 94.12 107 LEU A N 1
ATOM 808 C CA . LEU A 1 107 ? 4.555 -11.524 -1.999 1.00 94.12 107 LEU A CA 1
ATOM 809 C C . LEU A 1 107 ? 4.299 -11.032 -3.422 1.00 94.12 107 LEU A C 1
ATOM 811 O O . LEU A 1 107 ? 3.190 -11.138 -3.943 1.00 94.12 107 LEU A O 1
ATOM 815 N N . HIS A 1 108 ? 5.354 -10.568 -4.084 1.00 92.50 108 HIS A N 1
ATOM 816 C CA . HIS A 1 108 ? 5.362 -10.349 -5.525 1.00 92.50 108 HIS A CA 1
ATOM 817 C C . HIS A 1 108 ? 6.172 -11.462 -6.199 1.00 92.50 108 HIS A C 1
ATOM 819 O O . HIS A 1 108 ? 7.398 -11.387 -6.308 1.00 92.50 108 HIS A O 1
ATOM 825 N N . VAL A 1 109 ? 5.479 -12.519 -6.624 1.00 87.06 109 VAL A N 1
ATOM 826 C CA . VAL A 1 109 ? 6.099 -13.682 -7.269 1.00 87.06 109 VAL A CA 1
ATOM 827 C C . VAL A 1 109 ? 6.353 -13.376 -8.742 1.00 87.06 109 VAL A C 1
ATOM 829 O O . VAL A 1 109 ? 5.446 -12.991 -9.476 1.00 87.06 109 VAL A O 1
ATOM 832 N N . MET A 1 110 ? 7.597 -13.557 -9.180 1.00 80.31 110 MET A N 1
ATOM 833 C CA . MET A 1 110 ? 7.951 -13.424 -10.591 1.00 80.31 110 MET A CA 1
ATOM 834 C C . MET A 1 110 ? 7.413 -14.622 -11.372 1.00 80.31 110 MET A C 1
ATOM 836 O O . MET A 1 110 ? 7.523 -15.759 -10.914 1.00 80.31 110 MET A O 1
ATOM 840 N N . ALA A 1 111 ? 6.889 -14.381 -12.573 1.00 76.25 111 ALA A N 1
ATOM 841 C CA . ALA A 1 111 ? 6.566 -15.465 -13.491 1.00 76.25 111 ALA A CA 1
ATOM 842 C C . ALA A 1 111 ? 7.813 -16.331 -13.753 1.00 76.25 111 ALA A C 1
ATOM 844 O O . ALA A 1 111 ? 8.927 -15.810 -13.892 1.00 76.25 111 ALA A O 1
ATOM 845 N N . ALA A 1 112 ? 7.627 -17.651 -13.828 1.00 56.44 112 ALA A N 1
ATOM 846 C CA . ALA A 1 112 ? 8.695 -18.573 -14.191 1.00 56.44 112 ALA A CA 1
ATOM 847 C C . ALA A 1 112 ? 9.253 -18.185 -15.576 1.00 56.44 112 ALA A C 1
ATOM 849 O O . ALA A 1 112 ? 8.509 -18.152 -16.555 1.00 56.44 112 ALA A O 1
ATOM 850 N N . GLY A 1 113 ? 10.550 -17.855 -15.648 1.00 54.41 113 GLY A N 1
ATOM 851 C CA . GLY A 1 113 ? 11.254 -17.644 -16.922 1.00 54.41 113 GLY A CA 1
ATOM 852 C C . GLY A 1 113 ? 11.882 -16.269 -17.187 1.00 54.41 113 GLY A C 1
ATOM 853 O O . GLY A 1 113 ? 12.277 -16.021 -18.320 1.00 54.41 113 GLY A O 1
ATOM 854 N N . SER A 1 114 ? 12.026 -15.367 -16.207 1.00 47.16 114 SER A N 1
ATOM 855 C CA . SER A 1 114 ? 12.670 -14.056 -16.449 1.00 47.16 114 SER A CA 1
ATOM 856 C C . SER A 1 114 ? 14.062 -13.871 -15.826 1.00 47.16 114 SER A C 1
ATOM 858 O O . SER A 1 114 ? 14.493 -12.732 -15.630 1.00 47.16 114 SER A O 1
ATOM 860 N N . ARG A 1 115 ? 14.799 -14.950 -15.523 1.00 43.66 115 ARG A N 1
ATOM 861 C CA . ARG A 1 115 ? 16.266 -14.853 -15.449 1.00 43.66 115 ARG A CA 1
ATOM 862 C C . ARG A 1 115 ? 16.799 -15.001 -16.868 1.00 43.66 115 ARG A C 1
ATOM 864 O O . ARG A 1 115 ? 16.692 -16.063 -17.471 1.00 43.66 115 ARG A O 1
ATOM 871 N N . ALA A 1 116 ? 17.400 -13.938 -17.394 1.00 50.16 116 ALA A N 1
ATOM 872 C CA . ALA A 1 116 ? 18.357 -14.099 -18.475 1.00 50.16 116 ALA A CA 1
ATOM 873 C C . ALA A 1 116 ? 19.435 -15.081 -17.975 1.00 50.16 116 ALA A C 1
ATOM 875 O O . ALA A 1 116 ? 20.143 -14.771 -17.019 1.00 50.16 116 ALA A O 1
ATOM 876 N N . LYS A 1 117 ? 19.495 -16.257 -18.615 1.00 43.16 117 LYS A N 1
ATOM 877 C CA . LYS A 1 117 ? 20.276 -17.466 -18.275 1.00 43.16 117 LYS A CA 1
ATOM 878 C C . LYS A 1 117 ? 19.660 -18.377 -17.202 1.00 43.16 117 LYS A C 1
ATOM 880 O O . LYS A 1 117 ? 20.228 -18.571 -16.133 1.00 43.16 117 LYS A O 1
ATOM 885 N N . ASP A 1 118 ? 18.550 -19.015 -17.552 1.00 38.22 118 ASP A N 1
ATOM 886 C CA . ASP A 1 118 ? 18.188 -20.337 -17.032 1.00 38.22 118 ASP A CA 1
ATOM 887 C C . ASP A 1 118 ? 18.009 -21.280 -18.245 1.00 38.22 118 ASP A C 1
ATOM 889 O O . ASP A 1 118 ? 17.237 -20.937 -19.149 1.00 38.22 118 ASP A O 1
ATOM 893 N N . PRO A 1 119 ? 18.728 -22.420 -18.343 1.00 42.75 119 PRO A N 1
ATOM 894 C CA . PRO A 1 119 ? 18.615 -23.354 -19.469 1.00 42.75 119 PRO A CA 1
ATOM 895 C C . PRO A 1 119 ? 17.228 -23.993 -19.628 1.00 42.75 119 PRO A C 1
ATOM 897 O O . PRO A 1 119 ? 16.990 -24.689 -20.608 1.00 42.75 119 PRO A O 1
ATOM 900 N N . SER A 1 120 ? 16.301 -23.783 -18.693 1.00 45.16 120 SER A N 1
ATOM 901 C CA . SER A 1 120 ? 15.001 -24.463 -18.680 1.00 45.16 120 SER A CA 1
ATOM 902 C C . SER A 1 120 ? 13.933 -23.890 -19.625 1.00 45.16 120 SER A C 1
ATOM 904 O O . SER A 1 120 ? 12.836 -24.440 -19.702 1.00 45.16 120 SER A O 1
ATOM 906 N N . THR A 1 121 ? 14.225 -22.866 -20.438 1.00 45.09 121 THR A N 1
ATOM 907 C CA . THR A 1 121 ? 13.259 -22.379 -21.450 1.00 45.09 121 THR A CA 1
ATOM 908 C C . THR A 1 121 ? 13.472 -23.038 -22.821 1.00 45.09 121 THR A C 1
ATOM 910 O O . THR A 1 121 ? 13.579 -22.364 -23.838 1.00 45.09 121 THR A O 1
ATOM 913 N N . VAL A 1 122 ? 13.531 -24.374 -22.870 1.00 45.06 122 VAL A N 1
ATOM 914 C CA . VAL A 1 122 ? 13.589 -25.144 -24.136 1.00 45.06 122 VAL A CA 1
ATOM 915 C C . VAL A 1 122 ? 12.206 -25.246 -24.805 1.00 45.06 122 VAL A C 1
ATOM 917 O O . VAL A 1 122 ? 12.098 -25.480 -26.007 1.00 45.06 122 VAL A O 1
ATOM 920 N N . ALA A 1 123 ? 11.121 -24.983 -24.072 1.00 41.84 123 ALA A N 1
ATOM 921 C CA . ALA A 1 123 ? 9.762 -25.172 -24.583 1.00 41.84 123 ALA A CA 1
ATOM 922 C C . ALA A 1 123 ? 9.301 -24.131 -25.627 1.00 41.84 123 ALA A C 1
ATOM 924 O O . ALA A 1 123 ? 8.300 -24.363 -26.297 1.00 41.84 123 ALA A O 1
ATOM 925 N N . LYS A 1 124 ? 10.014 -23.007 -25.812 1.00 43.50 124 LYS A N 1
ATOM 926 C CA . LYS A 1 124 ? 9.670 -21.997 -26.838 1.00 43.50 124 LYS A CA 1
ATOM 927 C C . LYS A 1 124 ? 10.387 -22.177 -28.179 1.00 43.50 124 LYS A C 1
ATOM 929 O O . LYS A 1 124 ? 10.009 -21.521 -29.140 1.00 43.50 124 LYS A O 1
ATOM 934 N N . THR A 1 125 ? 11.363 -23.078 -28.268 1.00 43.09 125 THR A N 1
ATOM 935 C CA . THR A 1 125 ? 12.111 -23.332 -29.515 1.00 43.09 125 THR A CA 1
ATOM 936 C C . THR A 1 125 ? 11.645 -24.607 -30.229 1.00 43.09 125 THR A C 1
ATOM 938 O O . THR A 1 125 ? 12.011 -24.831 -31.376 1.00 43.09 125 THR A O 1
ATOM 941 N N . ALA A 1 126 ? 10.825 -25.442 -29.578 1.00 45.28 126 ALA A N 1
ATOM 942 C CA . ALA A 1 126 ? 10.411 -26.746 -30.108 1.00 45.28 126 ALA A CA 1
ATOM 943 C C . ALA A 1 126 ? 9.139 -26.717 -30.978 1.00 45.28 126 ALA A C 1
ATOM 945 O O . ALA A 1 126 ? 8.918 -27.639 -31.756 1.00 45.28 126 ALA A O 1
ATOM 946 N N . PHE A 1 127 ? 8.319 -25.668 -30.888 1.00 44.22 127 PHE A N 1
ATOM 947 C CA . PHE A 1 127 ? 7.094 -25.541 -31.679 1.00 44.22 127 PHE A CA 1
ATOM 948 C C . PHE A 1 127 ? 7.123 -24.229 -32.449 1.00 44.22 127 PHE A C 1
ATOM 950 O O . PHE A 1 127 ? 6.529 -23.233 -32.045 1.00 44.22 127 PHE A O 1
ATOM 957 N N . GLY A 1 128 ? 7.870 -24.228 -33.552 1.00 48.56 128 GLY A N 1
ATOM 958 C CA . GLY A 1 128 ? 7.750 -23.185 -34.557 1.00 48.56 128 GLY A CA 1
ATOM 959 C C . GLY A 1 128 ? 6.322 -23.165 -35.091 1.00 48.56 128 GLY A C 1
ATOM 960 O O . GLY A 1 128 ? 5.912 -24.078 -35.801 1.00 48.56 128 GLY A O 1
ATOM 961 N N . MET A 1 129 ? 5.577 -22.124 -34.748 1.00 35.22 129 MET A N 1
ATOM 962 C CA . MET A 1 129 ? 4.409 -21.689 -35.499 1.00 35.22 129 MET A CA 1
ATOM 963 C C . MET A 1 129 ? 4.434 -20.156 -35.581 1.00 35.22 129 MET A C 1
ATOM 965 O O . MET A 1 129 ? 4.912 -19.528 -34.633 1.00 35.22 129 MET A O 1
ATOM 969 N N . PRO A 1 130 ? 4.045 -19.601 -36.743 1.00 48.44 130 PRO A N 1
ATOM 970 C CA . PRO A 1 130 ? 4.337 -18.228 -37.165 1.00 48.44 130 PRO A CA 1
ATOM 971 C C . PRO A 1 130 ? 3.725 -17.141 -36.277 1.00 48.44 130 PRO A C 1
ATOM 973 O O . PRO A 1 130 ? 2.668 -17.394 -35.657 1.00 48.44 130 PRO A O 1
#

Radius of gyration: 17.06 Å; chains: 1; bounding box: 36×38×54 Å

Secondary structure (DSSP, 8-state):
--EEEEE-TT--GGGHHHHHHHHHHH--SEEEEEEE-HHHHHHHHHHHHHTT--EEEE----TT--EEEEEESS--B--S---S-GGGGGGEEEEEEGGGTEEEEEE-PPPTT-SS--TT-GGGTS----

pLDDT: mean 85.93, std 17.78, range [35.22, 98.44]

Foldseek 3Di:
DFEAEDACQCQFDPNLVVVLVVCLVSPGQKYKYWQHDPPRVVVNQVSVVVSQQNEKDWLPDDDNDIAMMMTHNAHKDDPDDFPDDPVQSRFWDKIDDVVVPGIDIGGDDDDPDPPPDDPPPPVVVPDDDD

Sequence (130 aa):
MKLLAWNIQHGGGARLPRIVEEIAAYDPDVIAVTEFRTGPGVALGAALKERGLPNVETTHPTGKQNGIAVFSRTPMRRTRPCPAPSDSLVRWLDIDLPEHGFGIGVLHVMAAGSRAKDPSTVAKTAFGMP